Protein AF-A0A7R9A0I9-F1 (afdb_monomer_lite)

Radius of gyration: 23.05 Å; chains: 1; bounding box: 42×29×67 Å

Foldseek 3Di:
DFDDDDPDTDDDPPDDVVNVVVVVVVVVVLVVVLVVLLVVLLVVQDVVQVVVCVVVVDDPVCSCPVPRVVRSCVSSVPVVVVVVVVCVVVVVVVCVVVPPDD

pLDDT: mean 80.98, std 17.46, range [39.22, 97.06]

Structure (mmCIF, N/CA/C/O backbone):
data_AF-A0A7R9A0I9-F1
#
_entry.id   AF-A0A7R9A0I9-F1
#
loop_
_atom_site.group_PDB
_atom_site.id
_atom_site.type_symbol
_atom_site.label_atom_id
_atom_site.label_alt_id
_atom_site.label_comp_id
_atom_site.label_asym_id
_atom_site.label_entity_id
_atom_site.label_seq_id
_atom_site.pdbx_PDB_ins_code
_atom_site.Cartn_x
_atom_site.Cartn_y
_atom_site.Cartn_z
_atom_site.occupancy
_atom_site.B_iso_or_equiv
_atom_site.auth_seq_id
_atom_site.auth_comp_id
_atom_site.auth_asym_id
_atom_site.auth_atom_id
_atom_site.pdbx_PDB_model_num
ATOM 1 N N . MET A 1 1 ? 8.485 -10.328 -41.000 1.00 48.25 1 MET A N 1
ATOM 2 C CA . MET A 1 1 ? 8.805 -11.761 -40.833 1.00 48.25 1 MET A CA 1
ATOM 3 C C . MET A 1 1 ? 10.317 -11.891 -40.938 1.00 48.25 1 MET A C 1
ATOM 5 O O . MET A 1 1 ? 10.842 -11.319 -41.889 1.00 48.25 1 MET A O 1
ATOM 9 N N . PRO A 1 2 ? 11.016 -12.516 -39.975 1.00 56.03 2 PRO A N 1
ATOM 10 C CA . PRO A 1 2 ? 12.459 -12.727 -40.073 1.00 56.03 2 PRO A CA 1
ATOM 11 C C . PRO A 1 2 ? 12.788 -13.569 -41.298 1.00 56.03 2 PRO A C 1
ATOM 13 O O . PRO A 1 2 ? 12.187 -14.625 -41.485 1.00 56.03 2 PRO A O 1
ATOM 16 N N . ALA A 1 3 ? 13.717 -13.105 -42.128 1.00 62.03 3 ALA A N 1
ATOM 17 C CA . ALA A 1 3 ? 14.210 -13.869 -43.263 1.00 62.03 3 ALA A CA 1
ATOM 18 C C . ALA A 1 3 ? 15.692 -14.184 -43.039 1.00 62.03 3 ALA A C 1
ATOM 20 O O . ALA A 1 3 ? 16.491 -13.301 -42.720 1.00 62.03 3 ALA A O 1
ATOM 21 N N . LEU A 1 4 ? 16.059 -15.457 -43.190 1.00 51.44 4 LEU A N 1
ATOM 22 C CA . LEU A 1 4 ? 17.456 -15.885 -43.211 1.00 51.44 4 LEU A CA 1
ATOM 23 C C . LEU A 1 4 ? 18.127 -15.294 -44.450 1.00 51.44 4 LEU A C 1
ATOM 25 O O . LEU A 1 4 ? 17.764 -15.634 -45.576 1.00 51.44 4 LEU A O 1
ATOM 29 N N . LYS A 1 5 ? 19.109 -14.413 -44.248 1.00 53.00 5 LYS A N 1
ATOM 30 C CA . LYS A 1 5 ? 19.964 -13.901 -45.320 1.00 53.00 5 LYS A CA 1
ATOM 31 C C . LYS A 1 5 ? 21.416 -14.180 -44.930 1.00 53.00 5 LYS A C 1
ATOM 33 O O . LYS A 1 5 ? 22.022 -13.443 -44.159 1.00 53.00 5 LYS A O 1
ATOM 38 N N . GLY A 1 6 ? 21.965 -15.285 -45.437 1.00 70.81 6 GLY A N 1
ATOM 39 C CA . GLY A 1 6 ? 23.293 -15.777 -45.050 1.00 70.81 6 GLY A CA 1
ATOM 40 C C . GLY A 1 6 ? 23.291 -16.459 -43.674 1.00 70.81 6 GLY A C 1
ATOM 41 O O . GLY A 1 6 ? 22.347 -17.169 -43.344 1.00 70.81 6 GLY A O 1
ATOM 42 N N . PHE A 1 7 ? 24.340 -16.245 -42.873 1.00 64.12 7 PHE A N 1
ATOM 43 C CA . PHE A 1 7 ? 24.492 -16.829 -41.527 1.00 64.12 7 PHE A CA 1
ATOM 44 C C . PHE A 1 7 ? 23.778 -16.051 -40.406 1.00 64.12 7 PHE A C 1
ATOM 46 O O . PHE A 1 7 ? 23.855 -16.455 -39.250 1.00 64.12 7 PHE A O 1
ATOM 53 N N . ASN 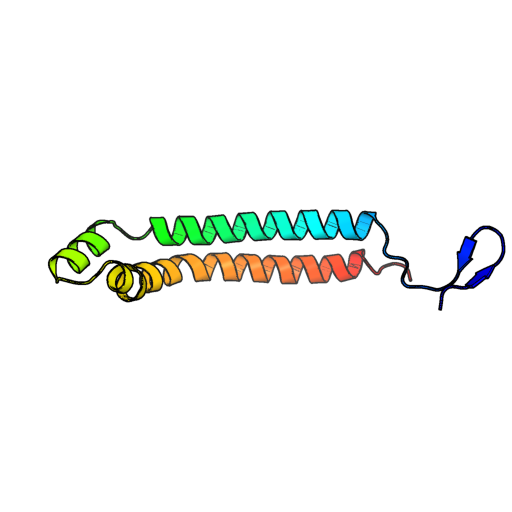A 1 8 ? 23.087 -14.951 -40.722 1.00 55.19 8 ASN A N 1
ATOM 54 C CA . ASN A 1 8 ? 22.357 -14.137 -39.750 1.00 55.19 8 ASN A CA 1
ATOM 55 C C . ASN A 1 8 ? 20.879 -13.995 -40.138 1.00 55.19 8 ASN A C 1
ATOM 57 O O . ASN A 1 8 ? 20.520 -13.881 -41.313 1.00 55.19 8 ASN A O 1
ATOM 61 N N . PHE A 1 9 ? 20.015 -13.964 -39.124 1.00 60.84 9 PHE A N 1
ATOM 62 C CA . PHE A 1 9 ? 18.622 -13.559 -39.277 1.00 60.84 9 PHE A CA 1
ATOM 63 C C . PHE A 1 9 ? 18.569 -12.028 -39.338 1.00 60.84 9 PHE A C 1
ATOM 65 O O . PHE A 1 9 ? 18.962 -11.357 -38.385 1.00 60.84 9 PHE A O 1
ATOM 72 N N . GLN A 1 10 ? 18.105 -11.471 -40.459 1.00 56.59 10 GLN A N 1
ATOM 73 C CA . GLN A 1 10 ? 17.878 -10.032 -40.612 1.00 56.59 10 GLN A CA 1
ATOM 74 C C . GLN A 1 10 ? 16.373 -9.762 -40.715 1.00 56.59 10 GLN A C 1
ATOM 76 O O . GLN A 1 10 ? 15.668 -10.348 -41.538 1.00 56.59 10 GLN A O 1
ATOM 81 N N . GLY A 1 11 ? 15.887 -8.862 -39.858 1.00 58.06 11 GLY A N 1
ATOM 82 C CA . GLY A 1 11 ? 14.467 -8.549 -39.696 1.00 58.06 11 GLY A CA 1
ATOM 83 C C . GLY A 1 11 ? 13.794 -9.386 -38.602 1.00 58.06 11 GLY A C 1
ATOM 84 O O . GLY A 1 11 ? 14.028 -10.582 -38.483 1.00 58.06 11 GLY A O 1
ATOM 85 N N . GLY A 1 12 ? 12.946 -8.745 -37.796 1.00 61.62 12 GLY A N 1
ATOM 86 C CA . GLY A 1 12 ? 12.361 -9.300 -36.567 1.00 61.62 12 GLY A CA 1
ATOM 87 C C . GLY A 1 12 ? 12.582 -8.351 -35.386 1.00 61.62 12 GLY A C 1
ATOM 88 O O . GLY A 1 12 ? 13.457 -7.492 -35.450 1.00 61.62 12 GLY A O 1
ATOM 89 N N . ILE A 1 13 ? 11.782 -8.467 -34.324 1.00 62.03 13 ILE A N 1
ATOM 90 C CA . ILE A 1 13 ? 12.041 -7.733 -33.078 1.00 62.03 13 ILE A CA 1
ATOM 91 C C . ILE A 1 13 ? 13.243 -8.411 -32.408 1.00 62.03 13 ILE A C 1
ATOM 93 O O . ILE A 1 13 ? 13.084 -9.443 -31.759 1.00 62.03 13 ILE A O 1
ATOM 97 N N . SER A 1 14 ? 14.446 -7.871 -32.597 1.00 62.25 14 SER A N 1
ATOM 98 C CA . SER A 1 14 ? 15.627 -8.292 -31.838 1.00 62.25 14 SER A CA 1
ATOM 99 C C . SER A 1 14 ? 15.571 -7.646 -30.461 1.00 62.25 14 SER A C 1
ATOM 101 O O . SER A 1 14 ? 15.946 -6.487 -30.297 1.00 62.25 14 SER A O 1
ATOM 103 N N . ILE A 1 15 ? 15.063 -8.381 -29.470 1.00 63.22 15 ILE A N 1
ATOM 104 C CA . ILE A 1 15 ? 15.158 -7.950 -28.077 1.00 63.22 15 ILE A CA 1
ATOM 105 C C . ILE A 1 15 ? 16.571 -8.266 -27.597 1.00 63.22 15 ILE A C 1
ATOM 107 O O . ILE A 1 15 ? 16.988 -9.422 -27.580 1.00 63.22 15 ILE A O 1
ATOM 111 N N . ILE A 1 16 ? 17.300 -7.221 -27.228 1.00 75.12 16 ILE A N 1
ATOM 112 C CA . ILE A 1 16 ? 18.669 -7.302 -26.732 1.00 75.12 16 ILE A CA 1
ATOM 113 C C . ILE A 1 16 ? 18.603 -7.951 -25.330 1.00 75.12 16 ILE A C 1
ATOM 115 O O . ILE A 1 16 ? 17.893 -7.418 -24.471 1.00 75.12 16 ILE A O 1
ATOM 119 N N . PRO A 1 17 ? 19.235 -9.111 -25.064 1.00 77.38 17 PRO A N 1
ATOM 120 C CA . PRO A 1 17 ? 19.142 -9.798 -23.767 1.00 77.38 17 PRO A CA 1
ATOM 121 C C . PRO A 1 17 ? 19.489 -8.904 -22.566 1.00 77.38 17 PRO A C 1
ATOM 123 O O . PRO A 1 17 ? 18.865 -8.992 -21.508 1.00 77.38 17 PRO A O 1
ATOM 126 N N . GLU A 1 18 ? 20.432 -7.987 -22.759 1.00 77.44 18 GLU A N 1
ATOM 127 C CA . GLU A 1 18 ? 20.871 -6.972 -21.806 1.00 77.44 18 GLU A CA 1
ATOM 128 C C . GLU A 1 18 ? 19.727 -6.029 -21.408 1.00 77.44 18 GLU A C 1
ATOM 130 O O . GLU A 1 18 ? 19.593 -5.674 -20.236 1.00 77.44 18 GLU A O 1
ATOM 135 N N . PHE A 1 19 ? 18.848 -5.679 -22.353 1.00 77.69 19 PHE A N 1
ATOM 136 C CA . PHE A 1 19 ? 17.664 -4.862 -22.083 1.00 77.69 19 PHE A CA 1
ATOM 137 C C . PHE A 1 19 ? 16.675 -5.594 -21.169 1.00 77.69 19 PHE A C 1
ATOM 139 O O . PHE A 1 19 ? 16.155 -5.000 -20.226 1.00 77.69 19 PHE A O 1
ATOM 146 N N . ILE A 1 20 ? 16.447 -6.893 -21.395 1.00 81.38 20 ILE A N 1
ATOM 147 C CA . ILE A 1 20 ? 15.568 -7.704 -20.538 1.00 81.38 20 ILE A CA 1
ATOM 148 C C . ILE A 1 20 ? 16.157 -7.823 -19.129 1.00 81.38 20 ILE A C 1
ATOM 150 O O . ILE A 1 20 ? 15.432 -7.660 -18.149 1.00 81.38 20 ILE A O 1
ATOM 154 N N . ALA A 1 21 ? 17.464 -8.074 -19.013 1.00 82.19 21 ALA A N 1
ATOM 155 C CA . ALA A 1 21 ? 18.137 -8.178 -17.721 1.00 82.19 21 ALA A CA 1
ATOM 156 C C . ALA A 1 21 ? 18.039 -6.866 -16.922 1.00 82.19 21 ALA A C 1
ATOM 158 O O . ALA A 1 21 ? 17.666 -6.886 -15.747 1.00 82.19 21 ALA A O 1
ATOM 159 N N . LEU A 1 22 ? 18.298 -5.727 -17.575 1.00 80.38 22 LEU A N 1
ATOM 160 C CA . LEU A 1 22 ? 18.165 -4.402 -16.971 1.00 80.38 22 LEU A CA 1
ATOM 161 C C . LEU A 1 22 ? 16.719 -4.118 -16.544 1.00 80.38 22 LEU A C 1
ATOM 163 O O . LEU A 1 22 ? 16.482 -3.652 -15.429 1.00 80.38 22 LEU A O 1
ATOM 167 N N . LEU A 1 23 ? 15.750 -4.436 -17.407 1.00 80.94 23 LEU A N 1
ATOM 168 C CA . LEU A 1 23 ? 14.329 -4.246 -17.132 1.00 80.94 23 LEU A CA 1
ATOM 169 C C . LEU A 1 23 ? 13.882 -5.058 -15.912 1.00 80.94 23 LEU A C 1
ATOM 171 O O . LEU A 1 23 ? 13.245 -4.512 -15.013 1.00 80.94 23 LEU A O 1
ATOM 175 N N . ILE A 1 24 ? 14.238 -6.343 -15.849 1.00 86.81 24 ILE A N 1
ATOM 176 C CA . ILE A 1 24 ? 13.888 -7.214 -14.720 1.00 86.81 24 ILE A CA 1
ATOM 177 C C . ILE A 1 24 ? 14.524 -6.700 -13.429 1.00 86.81 24 ILE A C 1
ATOM 179 O O . ILE A 1 24 ? 13.834 -6.605 -12.413 1.00 86.81 24 ILE A O 1
ATOM 183 N N . ALA A 1 25 ? 15.809 -6.334 -13.461 1.00 85.19 25 ALA A N 1
ATOM 184 C CA . ALA A 1 25 ? 16.506 -5.805 -12.294 1.00 85.19 25 ALA A CA 1
ATOM 185 C C . ALA A 1 25 ? 15.829 -4.531 -11.761 1.00 85.19 25 ALA A C 1
ATOM 187 O O . ALA A 1 25 ? 15.559 -4.422 -10.563 1.00 85.19 25 ALA A O 1
ATOM 188 N N . LEU A 1 26 ? 15.481 -3.599 -12.653 1.00 84.00 26 LEU A N 1
ATOM 189 C CA . LEU A 1 26 ? 14.812 -2.350 -12.295 1.00 84.00 26 LEU A CA 1
ATOM 190 C C . LEU A 1 26 ? 13.407 -2.584 -11.723 1.00 84.00 26 LEU A C 1
ATOM 192 O O . LEU A 1 26 ? 13.042 -1.983 -10.707 1.00 84.00 26 LEU A O 1
ATOM 196 N N . VAL A 1 27 ? 12.620 -3.457 -12.360 1.00 87.94 27 VAL A N 1
ATOM 197 C CA . VAL A 1 27 ? 11.261 -3.797 -11.917 1.00 87.94 27 VAL A CA 1
ATOM 198 C C . VAL A 1 27 ? 11.303 -4.453 -10.544 1.00 87.94 27 VAL A C 1
ATOM 200 O O . VAL A 1 27 ? 10.558 -4.048 -9.655 1.00 87.94 27 VAL A O 1
ATOM 203 N N . MET A 1 28 ? 12.194 -5.424 -10.344 1.00 92.56 28 MET A N 1
ATOM 204 C CA . MET A 1 28 ? 12.311 -6.145 -9.079 1.00 92.56 28 MET A CA 1
ATOM 205 C C . MET A 1 28 ? 12.753 -5.221 -7.943 1.00 92.56 28 MET A C 1
ATOM 207 O O . MET A 1 28 ? 12.142 -5.233 -6.875 1.00 92.56 28 MET A O 1
ATOM 211 N N . TYR A 1 29 ? 13.755 -4.372 -8.190 1.00 88.81 29 TYR A N 1
ATOM 212 C CA . TYR A 1 29 ? 14.204 -3.366 -7.229 1.00 88.81 29 TYR A CA 1
ATOM 213 C C . TYR A 1 29 ? 13.066 -2.415 -6.832 1.00 88.81 29 TYR A C 1
ATOM 215 O O . TYR A 1 29 ? 12.786 -2.222 -5.648 1.00 88.81 29 TYR A O 1
ATOM 223 N N . THR A 1 30 ? 12.362 -1.866 -7.824 1.00 86.50 30 THR A N 1
ATOM 224 C CA . THR A 1 30 ? 11.260 -0.922 -7.596 1.00 86.50 30 THR A CA 1
ATOM 225 C C . THR A 1 30 ? 10.100 -1.583 -6.853 1.00 86.50 30 THR A C 1
ATOM 227 O O . THR A 1 30 ? 9.558 -1.000 -5.915 1.00 86.50 30 THR A O 1
ATOM 230 N N . ALA A 1 31 ? 9.738 -2.812 -7.228 1.00 91.44 31 ALA A N 1
ATOM 231 C CA . ALA A 1 31 ? 8.669 -3.568 -6.58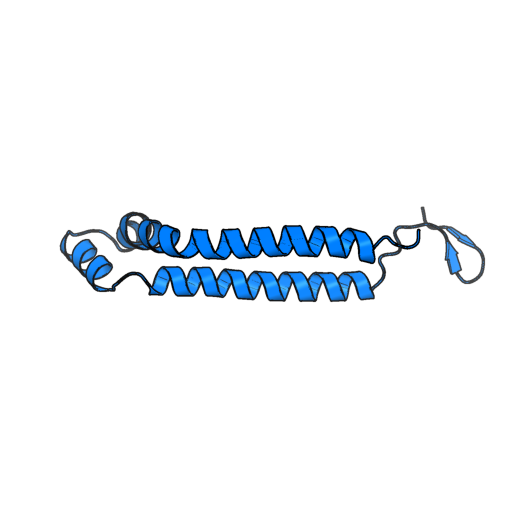4 1.00 91.44 31 ALA A CA 1
ATOM 232 C C . ALA A 1 31 ? 8.994 -3.883 -5.118 1.00 91.44 31 ALA A C 1
ATOM 234 O O . ALA A 1 31 ? 8.142 -3.685 -4.253 1.00 91.44 31 ALA A O 1
ATOM 235 N N . ALA A 1 32 ? 10.226 -4.312 -4.825 1.00 94.56 32 ALA A N 1
ATOM 236 C CA . ALA A 1 32 ? 10.677 -4.559 -3.458 1.00 94.56 32 ALA A CA 1
ATOM 237 C C . ALA A 1 32 ? 10.620 -3.281 -2.608 1.00 94.56 32 ALA A C 1
ATOM 239 O O . ALA A 1 32 ? 10.124 -3.301 -1.483 1.00 94.56 32 ALA A O 1
ATOM 240 N N . PHE A 1 33 ? 11.051 -2.150 -3.170 1.00 90.56 33 PHE A N 1
ATOM 241 C CA . PHE A 1 33 ? 11.011 -0.867 -2.475 1.00 90.56 33 PHE A CA 1
ATOM 242 C C . PHE A 1 33 ? 9.575 -0.403 -2.181 1.00 90.56 33 PHE A C 1
ATOM 244 O O . PHE A 1 33 ? 9.265 0.003 -1.061 1.00 90.56 33 PHE A O 1
ATOM 251 N N . ILE A 1 34 ? 8.667 -0.521 -3.155 1.00 93.25 34 ILE A N 1
ATOM 252 C CA . ILE A 1 34 ? 7.241 -0.215 -2.965 1.00 93.25 34 ILE A CA 1
ATOM 253 C C . ILE A 1 34 ? 6.623 -1.136 -1.906 1.00 93.25 34 ILE A C 1
ATOM 255 O O . ILE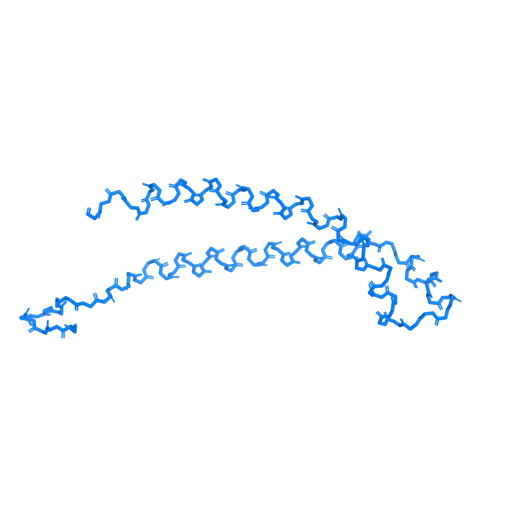 A 1 34 ? 5.878 -0.659 -1.047 1.00 93.25 34 ILE A O 1
ATOM 259 N N . ALA A 1 35 ? 6.941 -2.433 -1.929 1.00 96.00 35 ALA A N 1
ATOM 260 C CA . ALA A 1 35 ? 6.455 -3.384 -0.933 1.00 96.00 35 ALA A CA 1
ATOM 261 C C . ALA A 1 35 ? 6.885 -2.982 0.486 1.00 96.00 35 ALA A C 1
ATOM 263 O O . ALA A 1 35 ? 6.074 -3.029 1.411 1.00 96.00 35 ALA A O 1
ATOM 264 N N . GLU A 1 36 ? 8.121 -2.511 0.649 1.00 96.44 36 GLU A N 1
ATOM 265 C CA . GLU A 1 36 ? 8.650 -2.070 1.937 1.00 96.44 36 GLU A CA 1
ATOM 266 C C . GLU A 1 36 ? 7.999 -0.773 2.438 1.00 96.44 36 GLU A C 1
ATOM 268 O O . GLU A 1 36 ? 7.693 -0.655 3.629 1.00 96.44 36 GLU A O 1
ATOM 273 N N . ILE A 1 37 ? 7.696 0.167 1.533 1.00 95.06 37 ILE A N 1
ATOM 274 C CA . ILE A 1 37 ? 6.906 1.366 1.854 1.00 95.06 37 ILE A CA 1
ATOM 275 C C . ILE A 1 37 ? 5.517 0.965 2.357 1.00 95.06 37 ILE A C 1
ATOM 277 O O . ILE A 1 37 ? 5.070 1.458 3.392 1.00 95.06 37 ILE A O 1
ATOM 281 N N . VAL A 1 38 ? 4.830 0.062 1.650 1.00 96.56 38 VAL A N 1
ATOM 282 C CA . VAL A 1 38 ? 3.484 -0.391 2.031 1.00 96.56 38 VAL A CA 1
ATOM 283 C C . VAL A 1 38 ? 3.514 -1.111 3.378 1.00 96.56 38 VAL A C 1
ATOM 285 O O . VAL A 1 38 ? 2.707 -0.806 4.258 1.00 96.56 38 VAL A O 1
ATOM 288 N N . ARG A 1 39 ? 4.472 -2.024 3.575 1.00 96.62 39 ARG A N 1
ATOM 289 C CA . ARG A 1 39 ? 4.667 -2.761 4.830 1.00 96.62 39 ARG A CA 1
ATOM 290 C C . ARG A 1 39 ? 4.904 -1.808 6.003 1.00 96.62 39 ARG A C 1
ATOM 292 O O . ARG A 1 39 ? 4.227 -1.918 7.025 1.00 96.62 39 ARG A O 1
ATOM 299 N N . SER A 1 40 ? 5.818 -0.855 5.838 1.00 96.44 40 SER A N 1
ATOM 300 C CA . SER A 1 40 ? 6.153 0.146 6.858 1.00 96.44 40 SER A CA 1
ATOM 301 C C . SER A 1 40 ? 4.980 1.081 7.145 1.00 96.44 40 SER A C 1
ATOM 303 O O . SER A 1 40 ? 4.696 1.390 8.299 1.00 96.44 40 SER A O 1
ATOM 305 N N . GLY A 1 41 ? 4.236 1.472 6.110 1.00 96.31 41 GLY A N 1
ATOM 306 C CA . GLY A 1 41 ? 3.023 2.268 6.245 1.00 96.31 41 GLY A CA 1
ATOM 307 C C . GLY A 1 41 ? 1.944 1.573 7.070 1.00 96.31 41 GLY A C 1
ATOM 308 O O . GLY A 1 41 ? 1.361 2.192 7.956 1.00 96.31 41 GLY A O 1
ATOM 309 N N . ILE A 1 42 ? 1.715 0.276 6.849 1.00 95.69 42 ILE A N 1
ATOM 310 C CA . ILE A 1 42 ? 0.770 -0.514 7.653 1.00 95.69 42 ILE A CA 1
ATOM 311 C C . ILE A 1 42 ? 1.260 -0.648 9.103 1.00 95.69 42 ILE A C 1
ATOM 313 O O . ILE A 1 42 ? 0.476 -0.447 10.027 1.00 95.69 42 ILE A O 1
ATOM 317 N N . GLN A 1 43 ? 2.547 -0.938 9.318 1.00 95.56 43 GLN A N 1
ATOM 318 C CA . GLN A 1 43 ? 3.123 -1.075 10.663 1.00 95.56 43 GLN A CA 1
ATOM 319 C C . GLN A 1 43 ? 3.183 0.237 11.453 1.00 95.56 43 GLN A C 1
ATOM 321 O O . GLN A 1 43 ? 3.218 0.200 12.680 1.00 95.56 43 GLN A O 1
ATOM 326 N N . SER A 1 44 ? 3.166 1.387 10.775 1.00 95.88 44 SER A N 1
ATOM 327 C CA . SER A 1 44 ? 3.138 2.701 11.427 1.00 95.88 44 SER A CA 1
ATOM 328 C C . SER A 1 44 ? 1.835 2.972 12.191 1.00 95.88 44 SER A C 1
ATOM 330 O O . SER A 1 44 ? 1.799 3.836 13.069 1.00 95.88 44 SER A O 1
ATOM 332 N N . VAL A 1 45 ? 0.760 2.236 11.885 1.00 95.81 45 VAL A N 1
ATOM 333 C CA . VAL A 1 45 ? -0.519 2.366 12.584 1.00 95.81 45 VAL A CA 1
ATOM 334 C C . VAL A 1 45 ? -0.4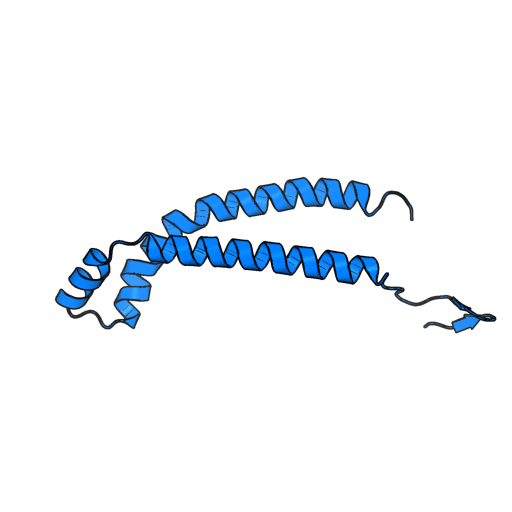15 1.689 13.951 1.00 95.81 45 VAL A C 1
ATOM 336 O O . VAL A 1 45 ? -0.173 0.486 14.057 1.00 95.81 45 VAL A O 1
ATOM 339 N N . SER A 1 46 ? -0.627 2.471 15.012 1.00 95.44 46 SER A N 1
ATOM 340 C CA . SER A 1 46 ? -0.588 1.974 16.390 1.00 95.44 46 SER A CA 1
ATOM 341 C C . SER A 1 46 ? -1.553 0.805 16.600 1.00 95.44 46 SER A C 1
ATOM 343 O O . SER A 1 46 ? -2.722 0.872 16.212 1.00 95.44 46 SER A O 1
ATOM 345 N N . HIS A 1 47 ? -1.089 -0.243 17.286 1.00 93.12 47 HIS A N 1
ATOM 346 C CA . HIS A 1 47 ? -1.917 -1.403 17.626 1.00 93.12 47 HIS A CA 1
ATOM 347 C C . HIS A 1 47 ? -3.139 -1.022 18.474 1.00 93.12 47 HIS A C 1
ATOM 349 O O . HIS A 1 47 ? -4.194 -1.632 18.315 1.00 93.12 47 HIS A O 1
ATOM 355 N N . GLY A 1 48 ? -3.055 0.059 19.259 1.00 95.25 48 GLY A N 1
ATOM 356 C CA . GLY A 1 48 ? -4.187 0.573 20.031 1.00 95.25 48 GLY A CA 1
ATOM 357 C C . GLY A 1 48 ? -5.391 0.972 19.166 1.00 95.25 48 GLY A C 1
ATOM 358 O O . GLY A 1 48 ? -6.525 0.859 19.614 1.00 95.25 48 GLY A O 1
ATOM 359 N N . GLN A 1 49 ? -5.185 1.371 17.902 1.00 94.69 49 GLN A N 1
ATOM 360 C CA . GLN A 1 49 ? -6.288 1.634 16.963 1.00 94.69 49 GLN A CA 1
ATOM 361 C C . GLN A 1 49 ? -7.028 0.344 16.591 1.00 94.69 49 GLN A C 1
ATOM 363 O O . GLN A 1 49 ? -8.256 0.324 16.507 1.00 94.69 49 GLN A O 1
ATOM 368 N N . THR A 1 50 ? -6.283 -0.744 16.399 1.00 94.25 50 THR A N 1
ATOM 369 C CA . THR A 1 50 ? -6.830 -2.076 16.116 1.00 94.25 50 THR A CA 1
ATOM 370 C C . THR A 1 50 ? -7.580 -2.622 17.328 1.00 94.25 50 THR A C 1
ATOM 372 O O . THR A 1 50 ? -8.699 -3.110 17.182 1.00 94.25 50 THR A O 1
ATOM 375 N N . GLU A 1 51 ? -7.002 -2.495 18.524 1.00 95.25 51 GLU A N 1
ATOM 376 C CA . GLU A 1 51 ? -7.613 -2.931 19.785 1.00 95.25 51 GLU A CA 1
ATOM 377 C C . GLU A 1 51 ? -8.875 -2.130 20.117 1.00 95.25 51 GLU A C 1
ATOM 379 O O . GLU A 1 51 ? -9.903 -2.720 20.439 1.00 95.25 51 GLU A O 1
ATOM 384 N N . ALA A 1 52 ? -8.850 -0.803 19.952 1.00 95.88 52 ALA A N 1
ATOM 385 C CA . ALA A 1 52 ? -10.023 0.046 20.149 1.00 95.88 52 ALA A CA 1
ATOM 386 C C . ALA A 1 52 ? -11.150 -0.312 19.168 1.00 95.88 52 ALA A C 1
ATOM 388 O O . ALA A 1 52 ? -12.306 -0.455 19.561 1.00 95.88 52 ALA A O 1
ATOM 389 N N . ALA A 1 53 ? -10.821 -0.518 17.891 1.00 94.94 53 ALA A N 1
ATOM 390 C CA . ALA A 1 53 ? -11.788 -0.933 16.882 1.00 94.94 53 ALA A CA 1
ATOM 391 C C . ALA A 1 53 ? -12.395 -2.315 17.192 1.00 94.94 53 ALA A C 1
ATOM 393 O O . ALA A 1 53 ? -13.601 -2.515 17.025 1.00 94.94 53 ALA A O 1
ATOM 394 N N . ALA A 1 54 ? -11.579 -3.255 17.677 1.00 94.38 54 ALA A N 1
ATOM 395 C CA . ALA A 1 54 ? -12.035 -4.570 18.116 1.00 94.38 54 ALA A CA 1
ATOM 396 C C . ALA A 1 54 ? -12.921 -4.490 19.372 1.00 94.38 54 ALA A C 1
ATOM 398 O O . ALA A 1 54 ? -13.950 -5.163 19.425 1.00 94.38 54 ALA A O 1
ATOM 399 N N . ALA A 1 55 ? -12.589 -3.625 20.338 1.00 96.44 55 ALA A N 1
ATOM 400 C CA . ALA A 1 55 ? -13.399 -3.373 21.534 1.00 96.44 55 ALA A CA 1
ATOM 401 C C . ALA A 1 55 ? -14.777 -2.773 21.198 1.00 96.44 55 ALA A C 1
ATOM 403 O O . ALA A 1 55 ? -15.757 -3.041 21.889 1.00 96.44 55 ALA A O 1
ATOM 404 N N . LEU A 1 56 ? -14.877 -2.034 20.088 1.00 96.19 56 LEU A N 1
ATOM 405 C CA . LEU A 1 56 ? -16.142 -1.554 19.517 1.00 96.19 56 LEU A CA 1
ATOM 406 C C . LEU A 1 56 ? -16.903 -2.629 18.709 1.00 96.19 56 LEU A C 1
ATOM 408 O O . LEU A 1 56 ? -17.912 -2.329 18.071 1.00 96.19 56 LEU A O 1
ATOM 412 N N . GLY A 1 57 ? -16.437 -3.882 18.707 1.00 95.94 57 GLY A N 1
ATOM 413 C CA . GLY A 1 57 ? -17.100 -5.015 18.054 1.00 95.94 57 GLY A CA 1
ATOM 414 C C . GLY A 1 57 ? -16.858 -5.122 16.544 1.00 95.94 57 GLY A C 1
ATOM 415 O O . GLY A 1 57 ? -17.555 -5.875 15.854 1.00 95.94 57 GLY A O 1
ATOM 416 N N . LEU A 1 58 ? -15.887 -4.390 15.986 1.00 96.50 58 LEU A N 1
ATOM 417 C CA . LEU A 1 58 ? -15.567 -4.495 14.563 1.00 96.50 58 LEU A CA 1
ATOM 418 C C . LEU A 1 58 ? -14.838 -5.809 14.256 1.00 96.50 58 LEU A C 1
ATOM 420 O O . LEU A 1 58 ? -13.822 -6.150 14.853 1.00 96.50 58 LEU A O 1
ATOM 424 N N . ARG A 1 59 ? -15.323 -6.536 13.240 1.00 96.00 59 ARG A N 1
ATOM 425 C CA . ARG A 1 59 ? -14.620 -7.710 12.694 1.00 96.00 59 ARG A CA 1
ATOM 426 C C . ARG A 1 59 ? -13.281 -7.295 12.081 1.00 96.00 59 ARG A C 1
ATOM 428 O O . ARG A 1 59 ? -13.222 -6.266 11.411 1.00 96.00 59 ARG A O 1
ATOM 435 N N . GLN A 1 60 ? -12.269 -8.160 12.160 1.00 93.56 60 GLN A N 1
ATOM 436 C CA . GLN A 1 60 ? -10.906 -7.902 11.664 1.00 93.56 60 GLN A CA 1
ATOM 437 C C . GLN A 1 60 ? -10.847 -7.294 10.250 1.00 93.56 60 GLN A C 1
ATOM 439 O O . GLN A 1 60 ? -10.111 -6.343 10.010 1.00 93.56 60 GLN A O 1
ATOM 444 N N . LYS A 1 61 ? -11.669 -7.786 9.310 1.00 96.31 61 LYS A N 1
ATOM 445 C CA . LYS A 1 61 ? -11.741 -7.233 7.943 1.00 96.31 61 LYS A CA 1
ATOM 446 C C . LYS A 1 61 ? -12.180 -5.763 7.918 1.00 96.31 61 LYS A C 1
ATOM 448 O O . LYS A 1 61 ? -11.671 -4.984 7.122 1.00 96.31 61 LYS A O 1
ATOM 453 N N . ARG A 1 62 ? -13.124 -5.377 8.784 1.00 96.69 62 ARG A N 1
ATOM 454 C CA . ARG A 1 62 ? -13.576 -3.985 8.920 1.00 96.69 62 ARG A CA 1
ATOM 455 C C . ARG A 1 62 ? -12.533 -3.131 9.628 1.00 96.69 62 ARG A C 1
ATOM 457 O O . ARG A 1 62 ? -12.332 -2.005 9.202 1.00 96.69 62 ARG A O 1
ATOM 464 N N . VAL A 1 63 ? -11.847 -3.666 10.6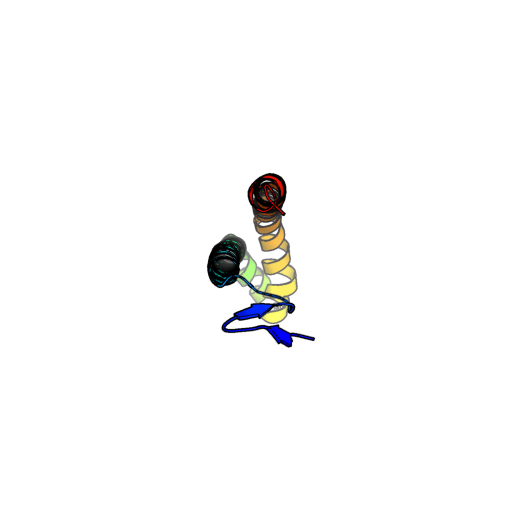38 1.00 96.62 63 VAL A N 1
ATOM 465 C CA . VAL A 1 63 ? -10.727 -2.968 11.292 1.00 96.62 63 VAL A CA 1
ATOM 466 C C . VAL A 1 63 ? -9.639 -2.637 10.269 1.00 96.62 63 VAL A C 1
ATOM 468 O O . VAL A 1 63 ? -9.226 -1.485 10.154 1.00 96.62 63 VAL A O 1
ATOM 471 N N . LEU A 1 64 ? -9.250 -3.614 9.445 1.00 95.44 64 LEU A N 1
ATOM 472 C CA . LEU A 1 64 ? -8.270 -3.395 8.386 1.00 95.44 64 LEU A CA 1
ATOM 473 C C . LEU A 1 64 ? -8.746 -2.321 7.395 1.00 95.44 64 LEU A C 1
ATOM 475 O O . LEU A 1 64 ? -8.040 -1.346 7.171 1.00 95.44 64 LEU A O 1
ATOM 479 N N . ASN A 1 65 ? -9.955 -2.458 6.846 1.00 96.81 65 ASN A N 1
ATOM 480 C CA . ASN A 1 65 ? -10.429 -1.593 5.762 1.00 96.81 65 ASN A CA 1
ATOM 481 C C . ASN A 1 65 ? -10.841 -0.181 6.207 1.00 96.81 65 ASN A C 1
ATOM 483 O O . ASN A 1 65 ? -10.715 0.754 5.423 1.00 96.81 65 ASN A O 1
ATOM 487 N N . LEU A 1 66 ? -11.366 -0.020 7.425 1.00 96.25 66 LEU A N 1
ATOM 488 C CA . LEU A 1 66 ? -11.934 1.248 7.904 1.00 96.25 66 LEU A CA 1
ATOM 489 C C . LEU A 1 66 ? -10.998 2.015 8.840 1.00 96.25 66 LEU A C 1
ATOM 491 O O . LEU A 1 66 ? -11.173 3.219 9.001 1.00 96.25 66 LEU A O 1
ATOM 495 N N . VAL A 1 67 ? -10.024 1.343 9.459 1.00 96.06 67 VAL A N 1
ATOM 496 C CA . VAL A 1 67 ? -9.142 1.954 10.464 1.00 96.06 67 VAL A CA 1
ATOM 497 C C . VAL A 1 67 ? -7.695 1.918 9.997 1.00 96.06 67 VAL A C 1
ATOM 499 O O . VAL A 1 67 ? -7.089 2.974 9.835 1.00 96.06 67 VAL A O 1
ATOM 502 N N . VAL A 1 68 ? -7.154 0.728 9.727 1.00 96.62 68 VAL A N 1
ATOM 503 C CA . VAL A 1 68 ? -5.722 0.561 9.430 1.00 96.62 68 VAL A CA 1
ATOM 504 C C . VAL A 1 68 ? -5.365 1.084 8.041 1.00 96.62 68 VAL A C 1
ATOM 506 O O . VAL A 1 68 ? -4.494 1.940 7.928 1.00 96.62 68 VAL A O 1
ATOM 509 N N . ILE A 1 69 ? -6.047 0.626 6.985 1.00 96.75 69 ILE A N 1
ATOM 510 C CA . ILE A 1 69 ? -5.759 1.013 5.594 1.00 96.75 69 ILE A CA 1
ATOM 511 C C . ILE A 1 69 ? -5.855 2.540 5.418 1.00 96.75 69 ILE A C 1
ATOM 513 O O . ILE A 1 69 ? -4.881 3.124 4.945 1.00 96.75 69 ILE A O 1
ATOM 517 N N . PRO A 1 70 ? -6.933 3.239 5.833 1.00 96.62 70 PRO A N 1
ATOM 518 C CA . PRO A 1 70 ? -7.031 4.686 5.624 1.00 96.62 70 PRO A CA 1
ATOM 519 C C . PRO A 1 70 ? -5.942 5.486 6.349 1.00 96.62 70 PRO A C 1
ATOM 521 O O . PRO A 1 70 ? -5.505 6.518 5.842 1.00 96.62 70 PRO A O 1
ATOM 524 N N . GLN A 1 71 ? -5.490 5.020 7.518 1.00 96.94 71 GLN A N 1
ATOM 525 C CA . GLN A 1 71 ? -4.397 5.650 8.262 1.00 96.94 71 GLN A CA 1
ATOM 526 C C . GLN A 1 71 ? -3.040 5.364 7.610 1.00 96.94 71 GLN A C 1
ATOM 528 O O . GLN A 1 71 ? -2.284 6.299 7.348 1.00 96.94 71 GLN A O 1
ATOM 533 N N . ALA A 1 72 ? -2.773 4.105 7.260 1.00 97.00 72 ALA A N 1
ATOM 534 C CA . ALA A 1 72 ? -1.552 3.686 6.576 1.00 97.00 72 ALA A CA 1
ATOM 535 C C . ALA A 1 72 ? -1.364 4.418 5.239 1.00 97.00 72 ALA A C 1
ATOM 537 O O . ALA A 1 72 ? -0.263 4.864 4.925 1.00 97.00 72 ALA A O 1
ATOM 538 N N . MET A 1 73 ? -2.441 4.628 4.473 1.00 97.06 73 MET A N 1
ATOM 539 C CA . MET A 1 73 ? -2.388 5.343 3.192 1.00 97.06 73 MET A CA 1
ATOM 540 C C . MET A 1 73 ? -1.822 6.762 3.319 1.00 97.06 73 MET A C 1
ATOM 542 O O . MET A 1 73 ? -1.095 7.207 2.434 1.00 97.06 73 MET A O 1
ATOM 546 N N . ARG A 1 74 ? -2.083 7.463 4.430 1.00 95.00 74 ARG A N 1
ATOM 547 C CA . ARG A 1 74 ? -1.542 8.815 4.663 1.00 95.00 74 ARG A CA 1
ATOM 548 C C . ARG A 1 74 ? -0.020 8.821 4.807 1.00 95.00 74 ARG A C 1
ATOM 550 O O . ARG A 1 74 ? 0.611 9.820 4.484 1.00 95.00 74 ARG A O 1
ATOM 557 N N . VAL A 1 75 ? 0.552 7.708 5.259 1.00 94.50 75 VAL A N 1
ATOM 558 C CA . VAL A 1 75 ? 2.000 7.516 5.409 1.00 94.50 75 VAL A CA 1
ATOM 559 C C . VAL A 1 75 ? 2.621 6.962 4.122 1.00 94.50 75 VAL A C 1
ATOM 561 O O . VAL A 1 75 ? 3.740 7.324 3.776 1.00 94.50 75 VAL A O 1
ATOM 564 N N . ILE A 1 76 ? 1.885 6.129 3.378 1.00 96.81 76 ILE A N 1
ATOM 565 C CA . ILE A 1 76 ? 2.342 5.472 2.140 1.00 96.81 76 ILE A CA 1
ATOM 566 C C . ILE A 1 76 ? 2.391 6.436 0.943 1.00 96.81 76 ILE A C 1
ATOM 568 O O . ILE A 1 76 ? 3.323 6.379 0.142 1.00 96.81 76 ILE A O 1
ATOM 572 N N . ILE A 1 77 ? 1.399 7.318 0.785 1.00 95.62 77 ILE A N 1
ATOM 573 C CA . ILE A 1 77 ? 1.261 8.158 -0.421 1.00 95.62 77 ILE A CA 1
ATOM 574 C C . ILE A 1 77 ? 2.444 9.127 -0.636 1.00 95.62 77 ILE A C 1
ATOM 576 O O . ILE A 1 77 ? 2.928 9.207 -1.773 1.00 95.62 77 ILE A O 1
ATOM 580 N N . PRO A 1 78 ? 2.946 9.858 0.384 1.00 93.44 78 PRO A N 1
ATOM 581 C CA . PRO A 1 78 ? 4.052 10.795 0.185 1.00 93.44 78 PRO A CA 1
ATOM 582 C C . PRO A 1 78 ? 5.338 10.156 -0.386 1.00 93.44 78 PRO A C 1
ATOM 584 O O . PRO A 1 78 ? 5.814 10.636 -1.418 1.00 93.44 78 PRO A O 1
ATOM 587 N N . PRO A 1 79 ? 5.898 9.066 0.186 1.00 90.31 79 PRO A N 1
ATOM 588 C CA . PRO A 1 79 ? 7.105 8.439 -0.356 1.00 90.31 79 PRO A CA 1
ATOM 589 C C . PRO A 1 79 ? 6.879 7.784 -1.722 1.00 90.31 79 PRO A C 1
ATOM 591 O O . PRO A 1 79 ? 7.777 7.837 -2.561 1.00 90.31 79 PRO A O 1
ATOM 594 N N . LEU A 1 80 ? 5.689 7.232 -2.001 1.00 89.88 80 LEU A N 1
ATOM 595 C CA . LEU A 1 80 ? 5.375 6.730 -3.343 1.00 89.88 80 LEU A CA 1
ATOM 596 C C . LEU A 1 80 ? 5.400 7.850 -4.379 1.00 89.88 80 LEU A C 1
ATOM 598 O O . LEU A 1 80 ? 5.988 7.677 -5.442 1.00 89.88 80 LEU A O 1
ATOM 602 N N . THR A 1 81 ? 4.824 9.011 -4.064 1.00 87.12 81 THR A N 1
ATOM 603 C CA . THR A 1 81 ? 4.872 10.180 -4.954 1.00 87.12 81 THR A CA 1
ATOM 604 C C . THR A 1 81 ? 6.317 10.566 -5.274 1.00 87.12 81 THR A C 1
ATOM 606 O O . THR A 1 81 ? 6.659 10.752 -6.440 1.00 87.12 81 THR A O 1
ATOM 609 N N . SER A 1 82 ? 7.195 10.605 -4.268 1.00 84.06 82 SER A N 1
ATOM 610 C CA . SER A 1 82 ? 8.628 10.856 -4.471 1.00 84.06 82 SER A CA 1
ATOM 611 C C . SER A 1 82 ? 9.300 9.785 -5.336 1.00 84.06 82 SER A C 1
ATOM 613 O O . SER A 1 82 ? 10.074 10.124 -6.229 1.00 84.06 82 SER A O 1
ATOM 615 N N . GLN A 1 83 ? 8.977 8.504 -5.131 1.00 81.19 83 GLN A N 1
ATOM 616 C CA . GLN A 1 83 ? 9.499 7.400 -5.941 1.00 81.19 83 GLN A CA 1
ATOM 617 C C . GLN A 1 83 ? 9.062 7.518 -7.407 1.00 81.19 83 GLN A C 1
ATOM 619 O O . GLN A 1 83 ? 9.887 7.367 -8.305 1.00 81.19 83 GLN A O 1
ATOM 624 N N . TYR A 1 84 ? 7.793 7.851 -7.657 1.00 80.25 84 TYR A N 1
ATOM 625 C CA . TYR A 1 84 ? 7.277 8.098 -9.003 1.00 80.25 84 TYR A CA 1
ATOM 626 C C . TYR A 1 84 ? 7.953 9.300 -9.660 1.00 80.25 84 TYR A C 1
ATOM 628 O O . TYR A 1 84 ? 8.365 9.205 -10.809 1.00 80.25 84 TYR A O 1
ATOM 636 N N . LEU A 1 85 ? 8.132 10.411 -8.942 1.00 79.88 85 LEU A N 1
ATOM 637 C CA . LEU A 1 85 ? 8.838 11.578 -9.476 1.00 79.88 85 LEU A CA 1
ATOM 638 C C . LEU A 1 85 ? 10.299 11.257 -9.811 1.00 79.88 85 LEU A C 1
ATOM 640 O O . LEU A 1 85 ? 10.799 11.714 -10.837 1.00 79.88 85 LEU A O 1
ATOM 644 N N . ASN A 1 86 ? 10.973 10.457 -8.984 1.00 78.06 86 ASN A N 1
ATOM 645 C CA . ASN A 1 86 ? 12.338 10.009 -9.248 1.00 78.06 86 ASN A CA 1
ATOM 646 C C . ASN A 1 86 ? 12.403 9.069 -10.453 1.00 78.06 86 ASN A C 1
ATOM 648 O O . ASN A 1 86 ? 13.283 9.232 -11.291 1.00 78.06 86 ASN A O 1
ATOM 652 N N . LEU A 1 87 ? 11.451 8.142 -10.592 1.00 73.19 87 LEU A N 1
ATOM 653 C CA . LEU A 1 87 ? 11.338 7.295 -11.778 1.00 73.19 87 LEU A CA 1
ATOM 654 C C . LEU A 1 87 ? 11.050 8.120 -13.030 1.00 73.19 87 LEU A C 1
ATOM 656 O O . LEU A 1 87 ? 11.698 7.893 -14.037 1.00 73.19 87 LEU A O 1
ATOM 660 N N . THR A 1 88 ? 10.166 9.117 -12.982 1.00 71.44 88 THR A N 1
ATOM 661 C CA . THR A 1 88 ? 9.903 9.999 -14.128 1.00 71.44 88 THR A CA 1
ATOM 662 C C . THR A 1 88 ? 11.140 10.815 -14.502 1.00 71.44 88 THR A C 1
ATOM 664 O O . THR A 1 88 ? 11.495 10.883 -15.674 1.00 71.44 88 THR A O 1
ATOM 667 N N . LYS A 1 89 ? 11.852 11.395 -13.527 1.00 61.12 89 LYS A N 1
ATOM 668 C CA . LYS A 1 89 ? 13.095 12.147 -13.780 1.00 61.12 89 LYS A CA 1
ATOM 669 C C . LYS A 1 89 ? 14.193 11.256 -14.365 1.00 61.12 89 LYS A C 1
ATOM 671 O O . LYS A 1 89 ? 14.792 11.605 -15.380 1.00 61.12 89 LYS A O 1
ATOM 676 N N . ASN A 1 90 ? 14.426 10.098 -13.750 1.00 65.25 90 ASN A N 1
ATOM 677 C CA . ASN A 1 90 ? 15.466 9.163 -14.169 1.00 65.25 90 ASN A CA 1
ATOM 678 C C . ASN A 1 90 ? 15.098 8.441 -15.464 1.00 65.25 90 ASN A C 1
ATOM 680 O O . ASN A 1 90 ? 15.984 8.176 -16.259 1.00 65.25 90 ASN A O 1
ATOM 684 N N . SER A 1 91 ? 13.817 8.162 -15.715 1.00 61.34 91 SER A N 1
ATOM 685 C CA . SER A 1 91 ? 13.351 7.569 -16.969 1.00 61.34 91 SER A CA 1
ATOM 686 C C . SER A 1 91 ? 13.422 8.569 -18.113 1.00 61.34 91 SER A C 1
ATOM 688 O O . SER A 1 91 ? 13.790 8.161 -19.200 1.00 61.34 91 SER A O 1
ATOM 690 N N . SER A 1 92 ? 13.143 9.861 -17.903 1.00 60.47 92 SER A N 1
ATOM 691 C CA . SER A 1 92 ? 13.373 10.880 -18.940 1.00 60.47 92 SER A CA 1
ATOM 692 C C . SER A 1 92 ? 14.855 10.973 -19.325 1.00 60.47 92 SER A C 1
ATOM 694 O O . SER A 1 92 ? 15.177 11.061 -20.507 1.00 60.47 92 SER A O 1
ATOM 696 N N . LEU A 1 93 ? 15.765 10.879 -18.347 1.00 53.69 93 LEU A N 1
ATOM 697 C CA . LEU A 1 93 ? 17.211 10.788 -18.593 1.00 53.69 93 LEU A CA 1
ATOM 698 C C . LEU A 1 93 ? 17.622 9.441 -19.212 1.00 53.69 93 LEU A C 1
ATOM 700 O O . LEU A 1 93 ? 18.470 9.408 -20.096 1.00 53.69 93 LEU A O 1
ATOM 704 N N . ALA A 1 94 ? 17.008 8.331 -18.801 1.00 51.91 94 ALA A N 1
ATOM 705 C CA . ALA A 1 94 ? 17.288 7.002 -19.338 1.00 51.91 94 ALA A CA 1
ATOM 706 C C . ALA A 1 94 ? 16.730 6.811 -20.754 1.00 51.91 94 ALA A C 1
ATOM 708 O O . ALA A 1 94 ? 17.351 6.112 -21.537 1.00 51.91 94 ALA A O 1
ATOM 709 N N . THR A 1 95 ? 15.627 7.461 -21.131 1.00 52.06 95 THR A N 1
ATOM 710 C CA . THR A 1 95 ? 15.176 7.545 -22.528 1.00 52.06 95 THR A CA 1
ATOM 711 C C . THR A 1 95 ? 16.168 8.365 -23.353 1.00 52.06 95 THR A C 1
ATOM 713 O O . THR A 1 95 ? 16.443 8.003 -24.487 1.00 52.06 95 THR A O 1
ATOM 716 N N . ALA A 1 96 ? 16.781 9.410 -22.786 1.00 49.69 96 ALA A N 1
ATOM 717 C CA . ALA A 1 96 ? 17.843 10.155 -23.467 1.00 49.69 96 ALA A CA 1
ATOM 718 C C . ALA A 1 96 ? 19.156 9.350 -23.622 1.00 49.69 96 ALA A C 1
ATOM 720 O O . ALA A 1 96 ? 19.884 9.567 -24.584 1.00 49.69 96 ALA A O 1
ATOM 721 N N . ILE A 1 97 ? 19.453 8.409 -22.712 1.00 53.19 97 ILE A N 1
ATOM 722 C CA . ILE A 1 97 ? 20.674 7.568 -22.725 1.00 53.19 97 ILE A CA 1
ATOM 723 C C . ILE A 1 97 ? 20.450 6.182 -23.369 1.00 53.19 97 ILE A C 1
ATOM 725 O O . ILE A 1 97 ? 21.397 5.559 -23.832 1.00 53.19 97 ILE A O 1
ATOM 729 N N . GLY A 1 98 ? 19.213 5.691 -23.435 1.00 46.91 98 GLY A N 1
ATOM 730 C CA . GLY A 1 98 ? 18.830 4.413 -24.050 1.00 46.91 98 GLY A CA 1
ATOM 731 C C . GLY A 1 98 ? 18.412 4.522 -25.519 1.00 46.91 98 GLY A C 1
ATOM 732 O O . GLY A 1 98 ? 18.189 3.499 -26.159 1.00 46.91 98 GLY A O 1
ATOM 733 N N . TYR A 1 99 ? 18.314 5.748 -26.042 1.00 47.47 99 TYR A N 1
ATOM 734 C CA . TYR A 1 99 ? 18.057 6.074 -27.449 1.00 47.47 99 TYR A CA 1
ATOM 735 C C . TYR A 1 99 ? 19.124 6.974 -28.132 1.00 47.47 99 TYR A C 1
ATOM 737 O O . TYR A 1 99 ? 18.753 7.711 -29.044 1.00 47.47 99 TYR A O 1
ATOM 745 N N . PRO A 1 100 ? 20.421 6.994 -27.745 1.00 44.50 100 PRO A N 1
ATOM 746 C CA . PRO A 1 100 ? 21.387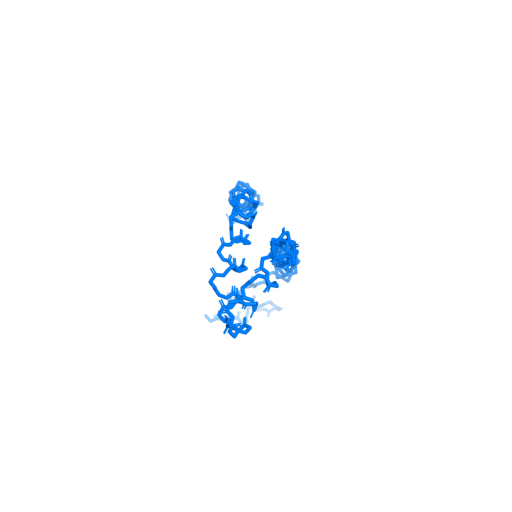 7.850 -28.420 1.00 44.50 100 PRO A CA 1
ATOM 747 C C . PRO A 1 100 ? 21.718 7.372 -29.836 1.00 44.50 100 PRO A C 1
ATOM 749 O O . PRO A 1 100 ? 22.089 8.218 -30.634 1.00 44.50 100 PRO A O 1
ATOM 752 N N . ASP A 1 101 ? 21.521 6.095 -30.191 1.00 39.22 101 ASP A N 1
ATOM 753 C CA . ASP A 1 101 ? 21.911 5.601 -31.520 1.00 39.22 101 ASP A CA 1
ATOM 754 C C . ASP A 1 101 ? 20.987 4.483 -32.049 1.00 39.22 101 ASP A C 1
ATOM 756 O O . ASP A 1 101 ? 21.301 3.291 -31.975 1.00 39.22 101 ASP A O 1
ATOM 760 N N . LEU A 1 102 ? 19.843 4.888 -32.611 1.00 43.28 102 LEU A N 1
ATOM 761 C CA . LEU A 1 102 ? 19.240 4.218 -33.772 1.00 43.28 102 LEU A CA 1
ATOM 762 C C . LEU A 1 102 ? 19.483 5.078 -35.012 1.00 43.28 102 LEU A C 1
ATOM 764 O O . LEU A 1 102 ? 19.257 6.305 -34.909 1.00 43.28 102 LEU A O 1
#

Organism: NCBI:txid163714

Secondary structure (DSSP, 8-state):
--EEETTEEESS----HHHHHHHHHHHHHHHHHHHHHHHHHHHTS-HHHHHHHHHTT--HHHHIIIIIHHHHHHHHHHHHHHHHHHHHHHHHHHHHHHSS--

Sequence (102 aa):
MPALKGFNFQGGISIIPEFIALLIALVMYTAAFIAEIVRSGIQSVSHGQTEAAAALGLRQKRVLNLVVIPQAMRVIIPPLTSQYLNLTKNSSLATAIGYPDL

InterPro domains:
  IPR000515 ABC transporter type 1, transmembrane domain MetI-like [PF00528] (19-98)
  IPR000515 ABC transporter type 1, transmembrane domain MetI-like [PS50928] (1-102)
  IPR000515 ABC transporter type 1, transmembrane domain MetI-like [cd06261] (6-101)
  IPR035906 MetI-like superfamily [G3DSA:1.10.3720.10] (1-102)
  IPR035906 MetI-like superfamily [SSF161098] (15-102)
  IPR043429 ABC transporter membrane protein permease protein ArtM/GltK/GlnP/TcyL/YhdX-like [PTHR30614] (16-102)